Protein AF-A0A8B6XMK7-F1 (afdb_monomer)

Sequence (150 aa):
MTSVEDSKYGKALVATSHIKAGEEILTLNGEIVTEPSVYSVQISENEHVNTDGNLRFANHKCRSANAAFDFTTVPWVLKAVRNIEPNEFISFDYNTTEYKISSTFDCICDSNECRGKALGFHYLSDDEKADMVAKGLCSPALQKLFLNEK

Nearest PDB structures (foldseek):
  4z4p-assembly1_A  TM=8.171E-01  e=5.525E-07  Homo sapiens
  3kmj-assembly1_A  TM=8.451E-01  e=2.089E-05  Paramecium bursaria Chlorella virus 1
  3s8p-assembly1_A  TM=6.339E-01  e=2.952E-05  Homo sapiens
  3s8p-assembly2_B  TM=6.314E-01  e=3.313E-05  Homo sapiens
  5wbv-assembly2_B  TM=6.266E-01  e=3.313E-05  Homo sapiens

Mean predicted aligned error: 2.69 Å

Secondary structure (DSSP, 8-state):
-EEEEEETTEEEEEESS-B-TT-EEEE--EEEESS--TTEEE-SSS-EEEE-GGGGG-EE-SS--SEEEE-SSSSPEEEESS-B-TTPBPEE-GGGT-SS-SS-EE-----TT--SEE--GGGS-HHHHHHHHHTT-S-HHHHHHHHH--

Structure (mmCIF, N/CA/C/O backbone):
data_AF-A0A8B6XMK7-F1
#
_entry.id   AF-A0A8B6XMK7-F1
#
loop_
_atom_site.group_PDB
_atom_site.id
_atom_site.type_symbol
_atom_site.label_atom_id
_atom_site.label_alt_id
_atom_site.label_comp_id
_atom_site.label_asym_id
_atom_site.label_entity_id
_atom_site.label_seq_id
_atom_site.pdbx_PDB_ins_code
_atom_site.Cartn_x
_atom_site.Cartn_y
_atom_site.Cartn_z
_atom_site.occupancy
_atom_site.B_iso_or_equiv
_atom_site.auth_seq_id
_atom_site.auth_comp_id
_atom_site.auth_asym_id
_atom_site.auth_atom_id
_atom_site.pdbx_PDB_model_num
ATOM 1 N N . MET A 1 1 ? -10.243 10.171 10.997 1.00 88.06 1 MET A N 1
ATOM 2 C CA . MET A 1 1 ? -10.694 8.769 10.869 1.00 88.06 1 MET A CA 1
ATOM 3 C C . MET A 1 1 ? -9.625 7.746 11.255 1.00 88.06 1 MET A C 1
ATOM 5 O O . MET A 1 1 ? -9.930 6.561 11.244 1.00 88.06 1 MET A O 1
ATOM 9 N N . THR A 1 2 ? -8.400 8.163 11.609 1.00 96.56 2 THR A N 1
ATOM 10 C CA . THR A 1 2 ? -7.309 7.240 11.953 1.00 96.56 2 THR A CA 1
ATOM 11 C C . THR A 1 2 ? -6.537 7.689 13.194 1.00 96.56 2 THR A C 1
ATOM 13 O O . THR A 1 2 ? -6.352 8.896 13.367 1.00 96.56 2 THR A O 1
ATOM 16 N N . SER A 1 3 ? -6.012 6.745 13.972 1.00 97.31 3 SER A N 1
ATOM 17 C CA . SER A 1 3 ? -5.028 6.951 15.045 1.00 97.31 3 SER A CA 1
ATOM 18 C C . SER A 1 3 ? -3.819 6.027 14.854 1.00 97.31 3 SER A C 1
ATOM 20 O O . SER A 1 3 ? -3.798 5.199 13.939 1.00 97.31 3 SER A O 1
ATOM 22 N N . VAL A 1 4 ? -2.793 6.202 15.689 1.00 97.81 4 VAL A N 1
ATOM 23 C CA . VAL A 1 4 ? -1.607 5.342 15.723 1.00 97.81 4 VAL A CA 1
ATOM 24 C C . VAL A 1 4 ? -1.532 4.696 17.096 1.00 97.81 4 VAL A C 1
ATOM 26 O O . VAL A 1 4 ? -1.399 5.400 18.095 1.00 97.81 4 VAL A O 1
ATOM 29 N N . GLU A 1 5 ? -1.582 3.371 17.134 1.00 97.25 5 GLU A N 1
ATOM 30 C CA . GLU A 1 5 ? -1.630 2.592 18.374 1.00 97.25 5 GLU A CA 1
ATOM 31 C C . GLU A 1 5 ? -0.434 1.637 18.478 1.00 97.25 5 GLU A C 1
ATOM 33 O O . GLU A 1 5 ? 0.221 1.315 17.480 1.00 97.25 5 GLU A O 1
ATOM 38 N N . ASP A 1 6 ? -0.147 1.170 19.693 1.00 96.88 6 ASP A N 1
ATOM 39 C CA . ASP A 1 6 ? 0.790 0.068 19.916 1.00 96.88 6 ASP A CA 1
ATOM 40 C C . ASP A 1 6 ? 0.170 -1.277 19.517 1.00 96.88 6 ASP A C 1
ATOM 42 O O . ASP A 1 6 ? -1.013 -1.545 19.728 1.00 96.88 6 ASP A O 1
ATOM 46 N N . SER A 1 7 ? 0.986 -2.147 18.932 1.00 93.94 7 SER A N 1
ATOM 47 C CA . SER A 1 7 ? 0.569 -3.447 18.418 1.00 93.94 7 SER A CA 1
ATOM 48 C C . SER A 1 7 ? 1.725 -4.450 18.451 1.00 93.94 7 SER A C 1
ATOM 50 O O . SER A 1 7 ? 2.879 -4.102 18.705 1.00 93.94 7 SER A O 1
ATOM 52 N N . LYS A 1 8 ? 1.439 -5.707 18.096 1.00 90.94 8 LYS A N 1
ATOM 53 C CA . LYS A 1 8 ? 2.478 -6.733 17.907 1.00 90.94 8 LYS A CA 1
ATOM 54 C C . LYS A 1 8 ? 3.452 -6.431 16.754 1.00 90.94 8 LYS A C 1
ATOM 56 O O . LYS A 1 8 ? 4.486 -7.081 16.658 1.00 90.94 8 LYS A O 1
ATOM 61 N N . TYR A 1 9 ? 3.121 -5.472 15.886 1.00 87.81 9 TYR A N 1
ATOM 62 C CA . TYR A 1 9 ? 3.952 -5.019 14.765 1.00 87.81 9 TYR A CA 1
ATOM 63 C C . TYR A 1 9 ? 4.830 -3.808 15.130 1.00 87.81 9 TYR A C 1
ATOM 65 O O . TYR A 1 9 ? 5.512 -3.263 14.268 1.00 87.81 9 TYR A O 1
ATOM 73 N N . GLY A 1 10 ? 4.790 -3.346 16.385 1.00 93.50 10 GLY A N 1
ATOM 74 C CA . GLY A 1 10 ? 5.223 -2.000 16.757 1.00 93.50 10 GLY A CA 1
ATOM 75 C C . GLY A 1 10 ? 4.048 -1.029 16.648 1.00 93.50 10 GLY A C 1
ATOM 76 O O . GLY A 1 10 ? 2.950 -1.339 17.109 1.00 93.50 10 GLY A O 1
ATOM 77 N N . LYS A 1 11 ? 4.245 0.135 16.028 1.00 96.75 11 LYS A N 1
ATOM 78 C CA . LYS A 1 11 ? 3.154 1.093 15.795 1.00 96.75 11 LYS A CA 1
ATOM 79 C C . LYS A 1 11 ? 2.283 0.666 14.609 1.00 96.75 11 LYS A C 1
ATOM 81 O O . LYS A 1 11 ? 2.795 0.156 13.615 1.00 96.75 11 LYS A O 1
ATOM 86 N N . ALA A 1 12 ? 0.974 0.881 14.706 1.00 97.50 12 ALA A N 1
ATOM 87 C CA . ALA A 1 12 ? 0.022 0.549 13.650 1.00 97.50 12 ALA A CA 1
ATOM 88 C C . ALA A 1 12 ? -1.004 1.660 13.427 1.00 97.50 12 ALA A C 1
ATOM 90 O O . ALA A 1 12 ? -1.473 2.281 14.378 1.00 97.50 12 ALA A O 1
ATOM 91 N N . LEU A 1 13 ? -1.370 1.868 12.163 1.00 98.19 13 LEU A N 1
ATOM 92 C CA . LEU A 1 13 ? -2.484 2.716 11.762 1.00 98.19 13 LEU A CA 1
ATOM 93 C C . LEU A 1 13 ? -3.810 2.014 12.069 1.00 98.19 13 LEU A C 1
ATOM 95 O O . LEU A 1 13 ? -4.030 0.880 11.638 1.00 98.19 13 LEU A O 1
ATOM 99 N N . VAL A 1 14 ? -4.702 2.689 12.787 1.00 98.31 14 VAL A N 1
ATOM 100 C CA . VAL A 1 14 ? -5.976 2.123 13.253 1.00 98.31 14 VAL A CA 1
ATOM 101 C C . VAL A 1 14 ? -7.130 3.022 12.834 1.00 98.31 14 VAL A C 1
ATOM 103 O O . VAL A 1 14 ? -7.022 4.245 12.919 1.00 98.31 14 VAL A O 1
ATOM 106 N N . ALA A 1 15 ? -8.240 2.439 12.386 1.00 98.44 15 ALA A N 1
ATOM 107 C CA . ALA A 1 15 ? -9.462 3.185 12.102 1.00 98.44 15 ALA A CA 1
ATOM 108 C C . ALA A 1 15 ? -10.136 3.645 13.410 1.00 98.44 15 ALA A C 1
ATOM 110 O O . ALA A 1 15 ? -10.427 2.837 14.286 1.00 98.44 15 ALA A O 1
ATOM 111 N N . THR A 1 16 ? -10.435 4.938 13.549 1.00 98.12 16 THR A N 1
ATOM 112 C CA . THR A 1 16 ? -11.144 5.493 14.728 1.00 98.12 16 THR A CA 1
ATOM 113 C C . THR A 1 16 ? -12.658 5.572 14.527 1.00 98.12 16 THR A C 1
ATOM 115 O O . THR A 1 16 ? -13.399 5.952 15.428 1.00 98.12 16 THR A O 1
ATOM 118 N N . SER A 1 17 ? -13.118 5.297 13.313 1.00 98.00 17 SER A N 1
ATOM 119 C CA . SER A 1 17 ? -14.511 5.335 12.879 1.00 98.00 17 SER A CA 1
ATOM 120 C C . SER A 1 17 ? -14.686 4.348 11.731 1.00 98.00 17 SER A C 1
ATOM 122 O O . SER A 1 17 ? -13.699 3.925 11.136 1.00 98.00 17 SER A O 1
ATOM 124 N N . HIS A 1 18 ? -15.929 4.008 11.399 1.00 98.38 18 HIS A N 1
ATOM 125 C CA . HIS A 1 18 ? -16.219 3.188 10.227 1.00 98.38 18 HIS A CA 1
ATOM 126 C C . HIS A 1 18 ? -15.751 3.904 8.948 1.00 98.38 18 HIS A C 1
ATOM 128 O O . HIS A 1 18 ? -16.022 5.098 8.794 1.00 98.38 18 HIS A O 1
ATOM 134 N N . ILE A 1 19 ? -15.067 3.185 8.057 1.00 98.69 19 ILE A N 1
ATOM 135 C CA . ILE A 1 19 ? -14.579 3.671 6.756 1.00 98.69 19 ILE A CA 1
ATOM 136 C C . ILE A 1 19 ? -15.205 2.797 5.674 1.00 98.69 19 ILE A C 1
ATOM 138 O O . ILE A 1 19 ? -15.091 1.570 5.734 1.00 98.69 19 ILE A O 1
ATOM 142 N N . LYS A 1 20 ? -15.877 3.394 4.690 1.00 98.62 20 LYS A N 1
ATOM 143 C CA . LYS A 1 20 ? -16.565 2.629 3.641 1.00 98.62 20 LYS A CA 1
ATOM 144 C C . LYS A 1 20 ? -15.592 2.148 2.570 1.00 98.62 20 LYS A C 1
ATOM 146 O O . LYS A 1 20 ? -14.583 2.789 2.296 1.00 98.62 20 LYS A O 1
ATOM 151 N N . ALA A 1 21 ? -15.931 1.049 1.901 1.00 98.50 21 ALA A N 1
ATOM 152 C CA . ALA A 1 21 ? -15.217 0.624 0.700 1.00 98.50 21 ALA A CA 1
ATOM 153 C C . ALA A 1 21 ? -15.146 1.767 -0.336 1.00 98.50 21 ALA A C 1
ATOM 155 O O . ALA A 1 21 ? -16.151 2.421 -0.619 1.00 98.50 21 ALA A O 1
ATOM 156 N N . GLY A 1 22 ? -13.959 1.994 -0.895 1.00 98.12 22 GLY A N 1
ATOM 157 C CA . GLY A 1 22 ? -13.657 3.067 -1.845 1.00 98.12 22 GLY A CA 1
ATOM 158 C C . GLY A 1 22 ? -13.362 4.430 -1.211 1.00 98.12 22 GLY A C 1
ATOM 159 O O . GLY A 1 22 ? -12.948 5.339 -1.928 1.00 98.12 22 GLY A O 1
ATOM 160 N N . GLU A 1 23 ? -13.550 4.588 0.101 1.00 98.44 23 GLU A N 1
ATOM 161 C CA . GLU A 1 23 ? -13.281 5.845 0.801 1.00 98.44 23 GLU A CA 1
ATOM 162 C C . GLU A 1 23 ? -11.772 6.101 0.927 1.00 98.44 23 GLU A C 1
ATOM 164 O O . GLU A 1 23 ? -10.976 5.182 1.144 1.00 98.44 23 GLU A O 1
ATOM 169 N N . GLU A 1 24 ? -11.382 7.366 0.777 1.00 98.25 24 GLU A N 1
ATOM 170 C CA . GLU A 1 24 ? -10.004 7.821 0.954 1.00 98.25 24 GLU A CA 1
ATOM 171 C C . GLU A 1 24 ? -9.642 7.850 2.438 1.00 98.25 24 GLU A C 1
ATOM 173 O O . GLU A 1 24 ? -10.356 8.428 3.253 1.00 98.25 24 GLU A O 1
ATOM 178 N N . ILE A 1 25 ? -8.522 7.217 2.786 1.00 98.31 25 ILE A N 1
ATOM 179 C CA . ILE A 1 25 ? -8.043 7.101 4.166 1.00 98.31 25 ILE A CA 1
ATOM 180 C C . ILE A 1 25 ? -6.978 8.164 4.443 1.00 98.31 25 ILE A C 1
ATOM 182 O O . ILE A 1 25 ? -7.084 8.926 5.402 1.00 98.31 25 ILE A O 1
ATOM 186 N N . LEU A 1 26 ? -5.926 8.190 3.620 1.00 97.88 26 LEU A N 1
ATOM 187 C CA . LEU A 1 26 ? -4.782 9.093 3.747 1.00 97.88 26 LEU A CA 1
ATOM 188 C C . LEU A 1 26 ? -4.244 9.451 2.363 1.00 97.88 26 LEU A C 1
ATOM 190 O O . LEU A 1 26 ? -4.210 8.612 1.466 1.00 97.88 26 LEU A O 1
ATOM 194 N N . THR A 1 27 ? -3.759 10.676 2.206 1.00 97.94 27 THR A N 1
ATOM 195 C CA . THR A 1 27 ? -3.051 11.109 0.999 1.00 97.94 27 THR A CA 1
ATOM 196 C C . THR A 1 27 ? -1.579 10.713 1.068 1.00 97.94 27 THR A C 1
ATOM 198 O O . THR A 1 27 ? -0.944 10.854 2.116 1.00 97.94 27 THR A O 1
ATOM 201 N N . LEU A 1 28 ? -1.022 10.246 -0.050 1.00 97.81 28 LEU A N 1
ATOM 202 C CA . LEU A 1 28 ? 0.409 10.018 -0.206 1.00 97.81 28 LEU A CA 1
ATOM 203 C C . LEU A 1 28 ? 1.121 11.366 -0.377 1.00 97.81 28 LEU A C 1
ATOM 205 O O . LEU A 1 28 ? 1.268 11.871 -1.486 1.00 97.81 28 LEU A O 1
ATOM 209 N N . ASN A 1 29 ? 1.543 11.945 0.744 1.00 96.19 29 ASN A N 1
ATOM 210 C CA . ASN A 1 29 ? 2.326 13.177 0.798 1.00 96.19 29 ASN A CA 1
ATOM 211 C C . ASN A 1 29 ? 3.719 12.891 1.356 1.00 96.19 29 ASN A C 1
ATOM 213 O O . ASN A 1 29 ? 3.872 12.003 2.197 1.00 96.19 29 ASN A O 1
ATOM 217 N N . GLY A 1 30 ? 4.707 13.666 0.922 1.00 96.38 30 GLY A N 1
ATOM 218 C CA . GLY A 1 30 ? 6.074 13.564 1.412 1.00 96.38 30 GLY A CA 1
ATOM 219 C C . GLY A 1 30 ? 7.086 14.182 0.459 1.00 96.38 30 GLY A C 1
ATOM 220 O O . GLY A 1 30 ? 6.740 14.643 -0.631 1.00 96.38 30 GLY A O 1
ATOM 221 N N . GLU A 1 31 ? 8.347 14.169 0.873 1.00 97.44 31 GLU A N 1
ATOM 222 C CA . GLU A 1 31 ? 9.472 14.553 0.021 1.00 97.44 31 GLU A CA 1
ATOM 223 C C . GLU A 1 31 ? 9.764 13.458 -1.014 1.00 97.44 31 GLU A C 1
ATOM 225 O O . GLU A 1 31 ? 9.702 12.266 -0.702 1.00 97.44 31 GLU A O 1
ATOM 230 N N . ILE A 1 32 ? 10.112 13.863 -2.238 1.00 98.00 32 ILE A N 1
ATOM 231 C CA . ILE A 1 32 ? 10.645 12.941 -3.243 1.00 98.00 32 ILE A CA 1
ATOM 232 C C . ILE A 1 32 ? 12.118 12.688 -2.927 1.00 98.00 32 ILE A C 1
ATOM 234 O O . ILE A 1 32 ? 12.926 13.614 -2.918 1.00 98.00 32 ILE A O 1
ATOM 238 N N . VAL A 1 33 ? 12.461 11.426 -2.696 1.00 98.06 33 VAL A N 1
ATOM 239 C CA . VAL A 1 33 ? 13.812 10.971 -2.360 1.00 98.06 33 VAL A CA 1
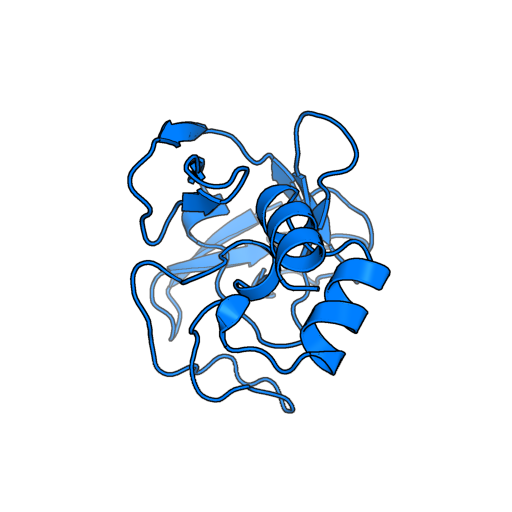ATOM 240 C C . VAL A 1 33 ? 14.255 9.870 -3.317 1.00 98.06 33 VAL A C 1
ATOM 242 O O . VAL A 1 33 ? 13.425 9.160 -3.882 1.00 98.06 33 VAL A O 1
ATOM 245 N N . THR A 1 34 ? 15.566 9.698 -3.478 1.00 97.38 34 THR A N 1
ATOM 246 C CA . THR A 1 34 ? 16.138 8.615 -4.297 1.00 97.38 34 THR A CA 1
ATOM 247 C C . THR A 1 34 ? 16.542 7.389 -3.482 1.00 97.38 34 THR A C 1
ATOM 249 O O . THR A 1 34 ? 16.679 6.303 -4.032 1.00 97.38 34 THR A O 1
ATOM 252 N N . GLU A 1 35 ? 16.723 7.549 -2.169 1.00 96.19 35 GLU A N 1
ATOM 253 C CA . GLU A 1 35 ? 17.083 6.455 -1.266 1.00 96.19 35 GLU A CA 1
ATOM 254 C C . GLU A 1 35 ? 15.821 5.861 -0.619 1.00 96.19 35 GLU A C 1
ATOM 256 O O . GLU A 1 35 ? 15.108 6.575 0.100 1.00 96.19 35 GLU A O 1
ATOM 261 N N . PRO A 1 36 ? 15.519 4.568 -0.838 1.00 96.38 36 PRO A N 1
ATOM 262 C CA . PRO A 1 36 ? 14.343 3.936 -0.263 1.00 96.38 36 PRO A CA 1
ATOM 263 C C . PRO A 1 36 ? 14.504 3.734 1.248 1.00 96.38 36 PRO A C 1
ATOM 265 O O . PRO A 1 36 ? 15.582 3.436 1.761 1.00 96.38 36 PRO A O 1
ATOM 268 N N . SER A 1 37 ? 13.398 3.823 1.981 1.00 96.06 37 SER A N 1
ATOM 269 C CA . SER A 1 37 ? 13.340 3.578 3.424 1.00 96.06 37 SER A CA 1
ATOM 270 C C . SER A 1 37 ? 12.113 2.752 3.800 1.00 96.06 37 SER A C 1
ATOM 272 O O . SER A 1 37 ? 11.255 2.468 2.967 1.00 96.06 37 SER A O 1
ATOM 274 N N . VAL A 1 38 ? 12.006 2.362 5.070 1.00 95.12 38 VAL A N 1
ATOM 275 C CA . VAL A 1 38 ? 10.825 1.648 5.591 1.00 95.12 38 VAL A CA 1
ATOM 276 C C . VAL A 1 38 ? 9.546 2.498 5.583 1.00 95.12 38 VAL A C 1
ATOM 278 O O . VAL A 1 38 ? 8.464 1.972 5.813 1.00 95.12 38 VAL A O 1
ATOM 281 N N . TYR A 1 39 ? 9.665 3.804 5.325 1.00 96.44 39 TYR A N 1
ATOM 282 C CA . TYR A 1 39 ? 8.558 4.760 5.297 1.00 96.44 39 TYR A CA 1
ATOM 283 C C . TYR A 1 39 ? 8.325 5.365 3.914 1.00 96.44 39 TYR A C 1
ATOM 285 O O . TYR A 1 39 ? 7.594 6.347 3.796 1.00 96.44 39 TYR A O 1
ATOM 293 N N . SER A 1 40 ? 8.982 4.849 2.879 1.00 97.31 40 SER A N 1
ATOM 294 C CA . SER A 1 40 ? 8.888 5.403 1.534 1.00 97.31 40 SER A CA 1
ATOM 295 C C . SER A 1 40 ? 8.033 4.530 0.623 1.00 97.31 40 SER A C 1
ATOM 297 O O . SER A 1 40 ? 8.068 3.313 0.762 1.00 97.31 40 SER A O 1
ATOM 299 N N . VAL A 1 41 ? 7.331 5.144 -0.328 1.00 98.06 41 VAL A N 1
ATOM 300 C CA . VAL A 1 41 ? 6.547 4.462 -1.371 1.00 98.06 41 VAL A CA 1
ATOM 301 C C . VAL A 1 41 ? 7.219 4.688 -2.720 1.00 98.06 41 VAL A C 1
ATOM 303 O O . VAL A 1 41 ? 7.400 5.845 -3.105 1.00 98.06 41 VAL A O 1
ATOM 306 N N . GLN A 1 42 ? 7.588 3.626 -3.437 1.00 98.44 42 GLN A N 1
ATOM 307 C CA . GLN A 1 42 ? 8.216 3.751 -4.760 1.00 98.44 42 GLN A CA 1
ATOM 308 C C . GLN A 1 42 ? 7.218 4.246 -5.813 1.00 98.44 42 GLN A C 1
ATOM 310 O O . GLN A 1 42 ? 6.159 3.646 -6.019 1.00 98.44 42 GLN A O 1
ATOM 315 N N . ILE A 1 43 ? 7.570 5.325 -6.515 1.00 97.06 43 ILE A N 1
ATOM 316 C CA . ILE A 1 43 ? 6.690 5.980 -7.498 1.00 97.06 43 ILE A CA 1
ATOM 317 C C . ILE A 1 43 ? 7.280 6.011 -8.909 1.00 97.06 43 ILE A C 1
ATOM 319 O O . ILE A 1 43 ? 6.529 6.019 -9.885 1.00 97.06 43 ILE A O 1
ATOM 323 N N . SER A 1 44 ? 8.607 5.944 -9.027 1.00 96.56 44 SER A N 1
ATOM 324 C CA . SER A 1 44 ? 9.322 5.714 -10.282 1.00 96.56 44 SER A CA 1
ATOM 325 C C . SER A 1 44 ? 10.482 4.733 -10.058 1.00 96.56 44 SER A C 1
ATOM 327 O O . SER A 1 44 ? 10.649 4.187 -8.971 1.00 96.56 44 SER A O 1
ATOM 329 N N . GLU A 1 45 ? 11.275 4.457 -11.093 1.00 93.75 45 GLU A N 1
ATOM 330 C CA . GLU A 1 45 ? 12.389 3.503 -11.007 1.00 93.75 45 GLU A CA 1
ATOM 331 C C . GLU A 1 45 ? 13.417 3.879 -9.927 1.00 93.75 45 GLU A C 1
ATOM 333 O O . GLU A 1 45 ? 13.897 2.994 -9.226 1.00 93.75 45 GLU A O 1
ATOM 338 N N . ASN A 1 46 ? 13.686 5.179 -9.749 1.00 94.94 46 ASN A N 1
ATOM 339 C CA . ASN A 1 46 ? 14.709 5.696 -8.831 1.00 94.94 46 ASN A CA 1
ATOM 340 C C . ASN A 1 46 ? 14.163 6.721 -7.826 1.00 94.94 46 ASN A C 1
ATOM 342 O O . ASN A 1 46 ? 14.945 7.410 -7.179 1.00 94.94 46 ASN A O 1
ATOM 346 N N . GLU A 1 47 ? 12.841 6.876 -7.725 1.00 97.88 47 GLU A N 1
ATOM 347 C CA . GLU A 1 47 ? 12.222 7.865 -6.841 1.00 97.88 47 GLU A CA 1
ATOM 348 C C . GLU A 1 47 ? 11.157 7.224 -5.962 1.00 97.88 47 GLU A C 1
ATOM 350 O O . GLU A 1 47 ? 10.316 6.433 -6.410 1.00 97.88 47 GLU A O 1
ATOM 355 N N . HIS A 1 48 ? 11.166 7.643 -4.705 1.00 98.44 48 HIS A N 1
ATOM 356 C CA . HIS A 1 48 ? 10.165 7.308 -3.717 1.00 98.44 48 HIS A CA 1
ATOM 357 C C . HIS A 1 48 ? 9.592 8.582 -3.101 1.00 98.44 48 HIS A C 1
ATOM 359 O O . HIS A 1 48 ? 10.272 9.599 -2.991 1.00 98.44 48 HIS A O 1
ATOM 365 N N . VAL A 1 49 ? 8.356 8.503 -2.620 1.00 98.25 49 VAL A N 1
ATOM 366 C CA . VAL A 1 49 ? 7.805 9.495 -1.693 1.00 98.25 49 VAL A CA 1
ATOM 367 C C . VAL A 1 49 ? 8.130 9.036 -0.276 1.00 98.25 49 VAL A C 1
ATOM 369 O O . VAL A 1 49 ? 7.624 8.000 0.157 1.00 98.25 49 VAL A O 1
ATOM 372 N N . ASN A 1 50 ? 8.960 9.778 0.458 1.00 97.62 50 ASN A N 1
ATOM 373 C CA . ASN A 1 50 ? 9.181 9.567 1.891 1.00 97.62 50 ASN A CA 1
ATOM 374 C C . ASN A 1 50 ? 7.951 10.063 2.661 1.00 97.62 50 ASN A C 1
ATOM 376 O O . ASN A 1 50 ? 7.808 11.260 2.895 1.00 97.62 50 ASN A O 1
ATOM 380 N N . THR A 1 51 ? 7.051 9.141 2.999 1.00 96.62 51 THR A N 1
ATOM 381 C CA . THR A 1 51 ? 5.678 9.462 3.413 1.00 96.62 51 THR A CA 1
ATOM 382 C C . THR A 1 51 ? 5.610 10.241 4.714 1.00 96.62 51 THR A C 1
ATOM 384 O O . THR A 1 51 ? 6.299 9.894 5.659 1.00 96.62 51 THR A O 1
ATOM 387 N N . ASP A 1 52 ? 4.731 11.232 4.823 1.00 91.88 52 ASP A N 1
ATOM 388 C CA . ASP A 1 52 ? 4.531 11.996 6.056 1.00 91.88 52 ASP A CA 1
ATOM 389 C C . ASP A 1 52 ? 3.344 11.519 6.902 1.00 91.88 52 ASP A C 1
ATOM 391 O O . ASP A 1 52 ? 2.457 10.782 6.465 1.00 91.88 52 ASP A O 1
ATOM 395 N N . GLY A 1 53 ? 3.327 11.968 8.160 1.00 94.38 53 GLY A N 1
ATOM 396 C CA . GLY A 1 53 ? 2.222 11.741 9.086 1.00 94.38 53 GLY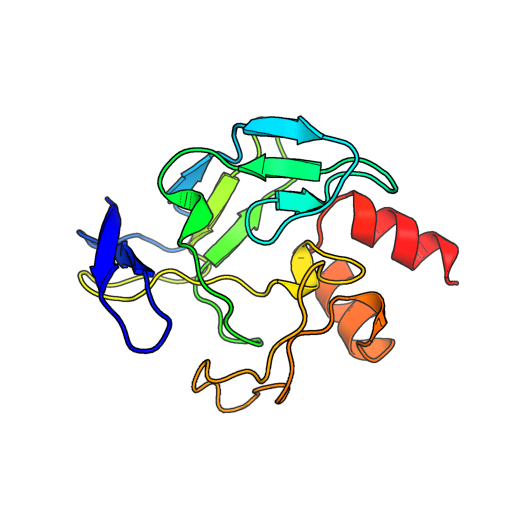 A CA 1
ATOM 397 C C . GLY A 1 53 ? 1.951 10.263 9.363 1.00 94.38 53 GLY A C 1
ATOM 398 O O . GLY A 1 53 ? 2.862 9.457 9.549 1.00 94.38 53 GLY A O 1
ATOM 399 N N . ASN A 1 54 ? 0.666 9.916 9.422 1.00 96.31 54 ASN A N 1
ATOM 400 C CA . ASN A 1 54 ? 0.223 8.603 9.879 1.00 96.31 54 ASN A CA 1
ATOM 401 C C . ASN A 1 54 ? 0.442 7.474 8.857 1.00 96.31 54 ASN A C 1
ATOM 403 O O . ASN A 1 54 ? 0.378 6.303 9.232 1.00 96.31 54 ASN A O 1
ATOM 407 N N . LEU A 1 55 ? 0.720 7.798 7.588 1.00 96.62 55 LEU A N 1
ATOM 408 C CA . LEU A 1 55 ? 0.908 6.795 6.535 1.00 96.62 55 LEU A CA 1
ATOM 409 C C . LEU A 1 55 ? 2.129 5.902 6.807 1.00 96.62 55 LEU A C 1
ATOM 411 O O . LEU A 1 55 ? 2.099 4.718 6.481 1.00 96.62 55 LEU A O 1
ATOM 415 N N . ARG A 1 56 ? 3.129 6.433 7.530 1.00 95.88 56 ARG A N 1
ATOM 416 C CA . ARG A 1 56 ? 4.313 5.708 8.029 1.00 95.88 56 ARG A CA 1
ATOM 417 C C . ARG A 1 56 ? 3.974 4.470 8.875 1.00 95.88 56 ARG A C 1
ATOM 419 O O . ARG A 1 56 ? 4.838 3.622 9.073 1.00 95.88 56 ARG A O 1
ATOM 426 N N . PHE A 1 57 ? 2.747 4.373 9.392 1.00 97.31 57 PHE A N 1
ATOM 427 C CA . PHE A 1 57 ? 2.300 3.297 10.284 1.00 97.31 57 PHE A CA 1
ATOM 428 C C . PHE A 1 57 ? 1.286 2.341 9.637 1.00 97.31 57 PHE A C 1
ATOM 430 O O . PHE A 1 57 ? 0.761 1.453 10.316 1.00 97.31 57 PHE A O 1
ATOM 437 N N . ALA A 1 58 ? 0.975 2.507 8.347 1.00 97.31 58 ALA A N 1
ATOM 438 C CA . ALA A 1 58 ? 0.142 1.560 7.611 1.00 97.31 58 ALA A CA 1
ATOM 439 C C . ALA A 1 58 ? 0.946 0.279 7.350 1.00 97.31 58 ALA A C 1
ATOM 441 O O . ALA A 1 58 ? 1.808 0.241 6.480 1.00 97.31 58 ALA A O 1
ATOM 442 N N . ASN A 1 59 ? 0.678 -0.764 8.134 1.00 97.44 59 ASN A N 1
ATOM 443 C CA . ASN A 1 59 ? 1.485 -1.981 8.125 1.00 97.44 59 ASN A CA 1
ATOM 444 C C . ASN A 1 59 ? 1.189 -2.892 6.927 1.00 97.44 59 ASN A C 1
ATOM 446 O O . ASN A 1 59 ? 0.137 -2.823 6.290 1.00 97.44 59 ASN A O 1
ATOM 450 N N . HIS A 1 60 ? 2.108 -3.821 6.670 1.00 97.69 60 HIS A N 1
ATOM 451 C CA . HIS A 1 60 ? 1.947 -4.812 5.618 1.00 97.69 60 HIS A CA 1
ATOM 452 C C . HIS A 1 60 ? 0.901 -5.887 5.961 1.00 97.69 60 HIS A C 1
ATOM 454 O O . HIS A 1 60 ? 0.965 -6.513 7.023 1.00 97.69 60 HIS A O 1
ATOM 460 N N . LYS A 1 61 ? 0.016 -6.206 5.009 1.00 97.75 61 LYS A N 1
ATOM 461 C CA . LYS A 1 61 ? -0.754 -7.460 5.001 1.00 97.75 61 LYS A CA 1
ATOM 462 C C . LYS A 1 61 ? -0.746 -8.107 3.615 1.00 97.75 61 LYS A C 1
ATOM 464 O O . LYS A 1 61 ? -1.027 -7.458 2.615 1.00 97.75 61 LYS A O 1
ATOM 469 N N . CYS A 1 62 ? -0.411 -9.396 3.548 1.00 97.44 62 CYS A N 1
ATOM 470 C CA . CYS A 1 62 ? -0.374 -10.158 2.295 1.00 97.44 62 CYS A CA 1
ATOM 471 C C . CYS A 1 62 ? -1.787 -10.455 1.781 1.00 97.44 62 CYS A C 1
ATOM 473 O O . CYS A 1 62 ? -2.544 -11.097 2.517 1.00 97.44 62 CYS A O 1
ATOM 475 N N . ARG A 1 63 ?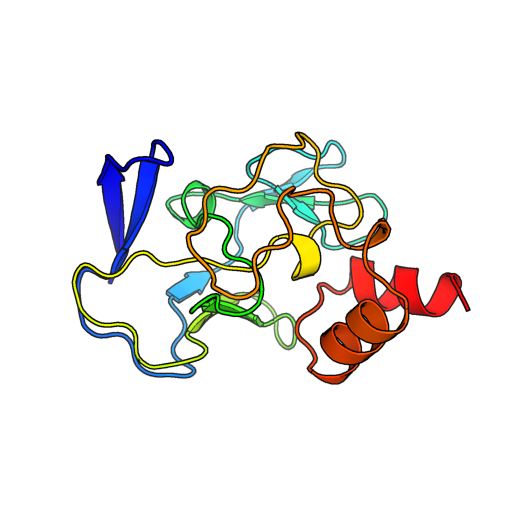 -2.081 -10.113 0.515 1.00 93.75 63 ARG A N 1
ATOM 476 C CA . ARG A 1 63 ? -3.273 -10.505 -0.287 1.00 93.75 63 ARG A CA 1
ATOM 477 C C . ARG A 1 63 ? -4.651 -10.070 0.243 1.00 93.75 63 ARG A C 1
ATOM 479 O O . ARG A 1 63 ? -5.501 -9.673 -0.540 1.00 93.75 63 ARG A O 1
ATOM 486 N N . SER A 1 64 ? -4.857 -10.090 1.556 1.00 95.50 64 SE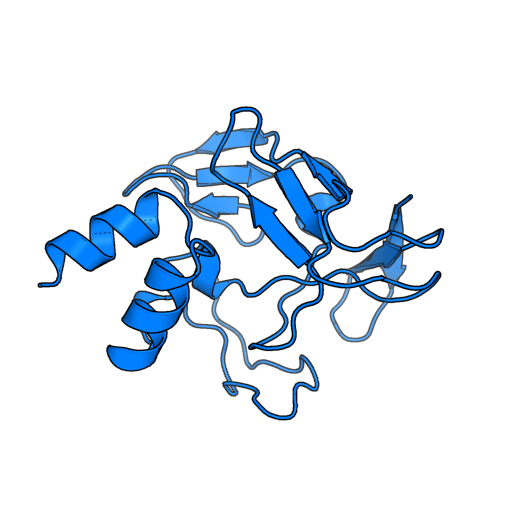R A N 1
ATOM 487 C CA . SER A 1 64 ? -6.085 -9.737 2.276 1.00 95.50 64 SER A CA 1
ATOM 488 C C . SER A 1 64 ? -5.977 -8.394 3.010 1.00 95.50 64 SER A C 1
ATOM 490 O O . SER A 1 64 ? -6.627 -8.175 4.036 1.00 95.50 64 SER A O 1
ATOM 492 N N . ALA A 1 65 ? -5.120 -7.497 2.515 1.00 97.81 65 ALA A N 1
ATOM 493 C CA . ALA A 1 65 ? -5.047 -6.128 3.005 1.00 97.81 65 ALA A CA 1
ATOM 494 C C . ALA A 1 65 ? -6.388 -5.401 2.821 1.00 97.81 65 ALA A C 1
ATOM 496 O O . ALA A 1 65 ? -7.128 -5.673 1.878 1.00 97.81 65 ALA A O 1
ATOM 497 N N . ASN A 1 66 ? -6.710 -4.488 3.736 1.00 98.38 66 ASN A N 1
ATOM 498 C CA . ASN A 1 66 ? -7.972 -3.742 3.715 1.00 98.38 66 ASN A CA 1
ATOM 499 C C . ASN A 1 66 ? -7.851 -2.341 3.104 1.00 98.38 66 ASN A C 1
ATOM 501 O O . ASN A 1 66 ? -8.873 -1.675 2.927 1.00 98.38 66 ASN A O 1
ATOM 505 N N . ALA A 1 67 ? -6.648 -1.932 2.710 1.00 98.56 67 ALA A N 1
ATOM 506 C CA . ALA A 1 67 ? -6.403 -0.724 1.948 1.00 98.56 67 ALA A CA 1
ATOM 507 C C . ALA A 1 67 ? -5.421 -0.964 0.790 1.00 98.56 67 ALA A C 1
ATOM 509 O O . ALA A 1 67 ? -4.593 -1.876 0.830 1.00 98.56 67 ALA A O 1
ATOM 510 N N . ALA A 1 68 ? -5.522 -0.131 -0.241 1.00 98.56 68 ALA A N 1
ATOM 511 C CA . ALA A 1 68 ? -4.634 -0.117 -1.398 1.00 98.56 68 ALA A CA 1
ATOM 512 C C . ALA A 1 68 ? -4.430 1.322 -1.877 1.00 98.56 68 ALA A C 1
ATOM 514 O O . ALA A 1 68 ? -5.306 2.170 -1.694 1.00 98.56 68 ALA A O 1
ATOM 515 N N . PHE A 1 69 ? -3.274 1.610 -2.469 1.00 98.44 69 PHE A N 1
ATOM 516 C CA . PHE A 1 69 ? -3.049 2.914 -3.082 1.00 98.44 69 PHE A CA 1
ATOM 517 C C . PHE A 1 69 ? -3.793 3.016 -4.414 1.00 98.44 69 PHE A C 1
ATOM 519 O O . PHE A 1 69 ? -3.754 2.105 -5.236 1.00 98.44 69 PHE A O 1
ATOM 526 N N . ASP A 1 70 ? -4.447 4.151 -4.623 1.00 98.00 70 ASP A N 1
ATOM 527 C CA . ASP A 1 70 ? -5.011 4.573 -5.893 1.00 98.00 70 ASP A CA 1
ATOM 528 C C . ASP A 1 70 ? -4.074 5.609 -6.524 1.00 98.00 70 ASP A C 1
ATOM 530 O O . ASP A 1 70 ? -3.929 6.737 -6.039 1.00 98.00 70 ASP A O 1
ATOM 534 N N . PHE A 1 71 ? -3.428 5.188 -7.611 1.00 97.31 71 PHE A N 1
ATOM 535 C CA . PHE A 1 71 ? -2.480 5.991 -8.378 1.00 97.31 71 PHE A CA 1
ATOM 536 C C . PHE A 1 71 ? -3.105 6.643 -9.627 1.00 97.31 71 PHE A C 1
ATOM 538 O O . PHE A 1 71 ? -2.384 7.189 -10.464 1.00 97.31 71 PHE A O 1
ATOM 545 N N . THR A 1 72 ? -4.433 6.590 -9.787 1.00 94.94 72 THR A N 1
ATOM 546 C CA . THR A 1 72 ? -5.115 7.045 -11.015 1.00 94.94 72 THR A CA 1
ATOM 547 C C . THR A 1 72 ? -5.145 8.564 -11.173 1.00 94.94 72 THR A C 1
ATOM 549 O O . THR A 1 72 ? -5.065 9.061 -12.294 1.00 94.94 72 THR A O 1
ATOM 552 N N . THR A 1 73 ? -5.258 9.308 -10.068 1.00 94.12 73 THR A N 1
ATOM 553 C CA . THR A 1 73 ? -5.375 10.775 -10.062 1.00 94.12 73 THR A CA 1
ATOM 554 C C . THR A 1 73 ? -4.481 11.368 -8.980 1.00 94.12 73 THR A C 1
ATOM 556 O O . THR A 1 73 ? -4.394 10.819 -7.888 1.00 94.12 73 THR A O 1
ATOM 559 N N . VAL A 1 74 ? -3.812 12.486 -9.277 1.00 93.88 74 VAL A N 1
ATOM 560 C CA . VAL A 1 74 ? -2.990 13.222 -8.303 1.00 93.88 74 VAL A CA 1
ATOM 561 C C . VAL A 1 74 ? -3.883 14.207 -7.521 1.00 93.88 74 VAL A C 1
ATOM 563 O O . VAL A 1 74 ? -4.649 14.935 -8.156 1.00 93.88 74 VAL A O 1
ATOM 566 N N . PRO A 1 75 ? -3.781 14.283 -6.179 1.00 95.50 75 PRO A N 1
ATOM 567 C CA . PRO A 1 75 ? -2.827 13.559 -5.341 1.00 95.50 75 PRO A CA 1
ATOM 568 C C . PRO A 1 75 ? -3.199 12.081 -5.165 1.00 95.50 75 PRO A C 1
ATOM 570 O O . PRO A 1 75 ? -4.369 11.743 -5.024 1.00 95.50 75 PRO A O 1
ATOM 573 N N . TRP A 1 76 ? -2.188 11.208 -5.153 1.00 97.88 76 TRP A N 1
ATOM 574 C CA . TRP A 1 76 ? -2.378 9.778 -4.912 1.00 97.88 76 TRP A CA 1
ATOM 575 C C . TRP A 1 76 ? -2.793 9.514 -3.467 1.00 97.88 76 TRP A C 1
ATOM 577 O O . TRP A 1 76 ? -2.375 10.217 -2.543 1.00 97.88 76 TRP A O 1
ATOM 587 N N . VAL A 1 77 ? -3.616 8.492 -3.257 1.00 98.31 77 VAL A N 1
ATOM 588 C CA . VAL A 1 77 ? -4.292 8.262 -1.972 1.00 98.31 77 VAL A CA 1
ATOM 589 C C . VAL A 1 77 ? -4.328 6.783 -1.622 1.00 98.31 77 VAL A C 1
ATOM 591 O O . VAL A 1 77 ? -4.438 5.928 -2.491 1.00 98.31 77 VAL A O 1
ATOM 594 N N . LEU A 1 78 ? -4.271 6.472 -0.332 1.00 98.50 78 LEU A N 1
ATOM 595 C CA . LEU A 1 78 ? -4.596 5.156 0.199 1.00 98.50 78 LEU A CA 1
ATOM 596 C C . LEU A 1 78 ? -6.119 5.071 0.382 1.00 98.50 78 LEU A C 1
ATOM 598 O O . LEU A 1 78 ? -6.688 5.864 1.134 1.00 98.50 78 LEU A O 1
ATOM 602 N N . LYS A 1 79 ? -6.777 4.117 -0.282 1.00 98.44 79 LYS A N 1
ATOM 603 C CA . LYS A 1 79 ? -8.230 3.889 -0.221 1.00 98.44 79 LYS A CA 1
ATOM 604 C C . LYS A 1 79 ? -8.568 2.563 0.441 1.00 98.44 79 LYS A C 1
ATOM 606 O O . LYS A 1 79 ? -7.823 1.590 0.327 1.00 98.44 79 LYS A O 1
ATOM 611 N N . ALA A 1 80 ? -9.721 2.509 1.094 1.00 98.62 80 ALA A N 1
ATOM 612 C CA . ALA A 1 80 ? -10.258 1.270 1.639 1.00 98.62 80 ALA A CA 1
ATOM 613 C C . ALA A 1 80 ? -10.750 0.347 0.507 1.00 98.62 80 ALA A C 1
ATOM 615 O O . ALA A 1 80 ? -11.517 0.776 -0.352 1.00 98.62 80 ALA A O 1
ATOM 616 N N . VAL A 1 81 ? -10.360 -0.933 0.504 1.00 98.00 81 VAL A N 1
ATOM 617 C CA . VAL A 1 81 ? -10.827 -1.913 -0.512 1.00 98.00 81 VAL A CA 1
ATOM 618 C C . VAL A 1 81 ? -12.102 -2.649 -0.088 1.00 98.00 81 VAL A C 1
ATOM 620 O O . VAL A 1 81 ? -12.776 -3.280 -0.897 1.00 98.00 81 VAL A O 1
ATOM 623 N N . ARG A 1 82 ? -12.442 -2.556 1.197 1.00 98.19 82 ARG A N 1
ATOM 624 C CA . ARG A 1 82 ? -13.683 -3.029 1.817 1.00 98.19 82 ARG A CA 1
ATOM 625 C C . ARG A 1 82 ? -14.072 -2.063 2.932 1.00 98.19 82 ARG A C 1
ATOM 627 O O . ARG A 1 82 ? -13.282 -1.193 3.281 1.00 98.19 82 ARG A O 1
ATOM 634 N N . ASN A 1 83 ? -15.242 -2.248 3.532 1.00 98.50 83 ASN A N 1
ATOM 635 C CA . ASN A 1 83 ? -15.561 -1.544 4.772 1.00 98.50 83 ASN A CA 1
ATOM 636 C C . ASN A 1 83 ? -14.545 -1.916 5.865 1.00 98.50 83 ASN A C 1
ATOM 638 O O . ASN A 1 83 ? -14.176 -3.089 5.972 1.00 98.50 83 ASN A O 1
ATOM 642 N N . ILE A 1 84 ? -14.105 -0.934 6.648 1.00 98.75 84 ILE A N 1
ATOM 643 C CA . ILE A 1 84 ? -13.169 -1.081 7.769 1.00 98.75 84 ILE A CA 1
ATOM 644 C C . ILE A 1 84 ? -13.888 -0.603 9.027 1.00 98.75 84 ILE A C 1
ATOM 646 O O . ILE A 1 84 ? -14.319 0.552 9.095 1.00 98.75 84 ILE A O 1
ATOM 650 N N . GLU A 1 85 ? -14.039 -1.486 10.011 1.00 98.50 85 GLU A N 1
ATOM 651 C CA . GLU A 1 85 ? -14.705 -1.149 11.264 1.00 98.50 85 GLU A CA 1
ATOM 652 C C . GLU A 1 85 ? -13.801 -0.334 12.204 1.00 98.50 85 GLU A C 1
ATOM 654 O O . GLU A 1 85 ? -12.570 -0.417 12.126 1.00 98.50 85 GLU A O 1
ATOM 659 N N . PRO A 1 86 ? -14.383 0.448 13.134 1.00 98.31 86 PRO A N 1
ATOM 660 C CA . PRO A 1 86 ? -13.612 1.081 14.195 1.00 98.31 86 PRO A CA 1
ATOM 661 C C . PRO A 1 86 ? -12.738 0.063 14.941 1.00 98.31 86 PRO A C 1
ATOM 663 O O . PRO A 1 86 ? -13.188 -1.034 15.276 1.00 98.31 86 PRO A O 1
ATOM 666 N N . ASN A 1 87 ? -11.515 0.470 15.270 1.00 97.50 87 ASN A N 1
ATOM 667 C CA . ASN A 1 87 ? -10.459 -0.324 15.905 1.00 97.50 87 ASN A CA 1
A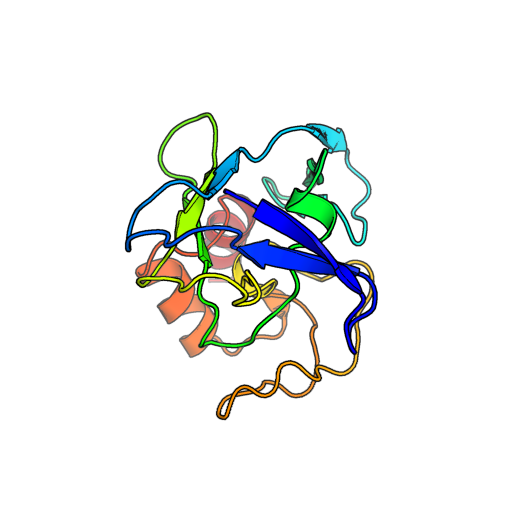TOM 668 C C . ASN A 1 87 ? -9.813 -1.401 15.016 1.00 97.50 87 ASN A C 1
ATOM 670 O O . ASN A 1 87 ? -8.914 -2.103 15.481 1.00 97.50 87 ASN A O 1
ATOM 674 N N . GLU A 1 88 ? -10.202 -1.534 13.745 1.00 97.75 88 GLU A N 1
ATOM 675 C CA . GLU A 1 88 ? -9.441 -2.362 12.811 1.00 97.75 88 GLU A CA 1
ATOM 676 C C . GLU A 1 88 ? -8.122 -1.691 12.408 1.00 97.75 88 GLU A C 1
ATOM 678 O O . GLU A 1 88 ? -8.049 -0.483 12.167 1.00 97.75 88 GLU A O 1
ATOM 683 N N . PHE A 1 89 ? -7.073 -2.505 12.266 1.00 97.62 89 PHE A N 1
ATOM 684 C CA . PHE A 1 89 ? -5.807 -2.061 11.692 1.00 97.62 89 PHE A CA 1
ATOM 685 C C . PHE A 1 89 ? -5.943 -1.826 10.193 1.00 97.62 89 PHE A C 1
ATOM 687 O O . PHE A 1 89 ? -6.458 -2.675 9.464 1.00 97.62 89 PHE A O 1
ATOM 694 N N . ILE A 1 90 ? -5.427 -0.694 9.729 1.00 98.50 90 ILE A N 1
ATOM 695 C CA . ILE A 1 90 ? -5.342 -0.352 8.313 1.00 98.50 90 ILE A CA 1
ATOM 696 C C . ILE A 1 90 ? -4.000 -0.857 7.786 1.00 98.50 90 ILE A C 1
ATOM 698 O O . ILE A 1 90 ? -2.939 -0.571 8.345 1.00 98.50 90 ILE A O 1
ATOM 702 N N . SER A 1 91 ? -4.059 -1.633 6.711 1.00 98.25 91 SER A N 1
ATOM 703 C CA . SER A 1 91 ? -2.905 -2.314 6.127 1.00 98.25 91 SER A CA 1
ATOM 704 C C . SER A 1 91 ? -2.980 -2.329 4.608 1.00 98.25 91 SER A C 1
ATOM 706 O O . SER A 1 91 ? -4.077 -2.334 4.048 1.00 98.25 91 SER A O 1
ATOM 708 N N . PHE A 1 92 ? -1.822 -2.387 3.952 1.00 98.38 92 PHE A N 1
ATOM 709 C CA . PHE A 1 92 ? -1.706 -2.556 2.501 1.00 98.38 92 PHE A CA 1
ATOM 710 C C . PHE A 1 92 ? -0.651 -3.616 2.146 1.00 98.38 92 PHE A C 1
ATOM 712 O O . PHE A 1 92 ? 0.150 -4.041 2.984 1.00 98.38 92 PHE A O 1
ATOM 719 N N . ASP A 1 93 ? -0.658 -4.109 0.911 1.00 98.19 93 ASP A N 1
ATOM 720 C CA . ASP A 1 93 ? 0.345 -5.074 0.454 1.00 98.19 93 ASP A CA 1
ATOM 721 C C . ASP A 1 93 ? 1.576 -4.313 -0.068 1.00 98.19 93 ASP A C 1
ATOM 723 O O . ASP A 1 93 ? 1.499 -3.673 -1.108 1.00 98.19 93 ASP A O 1
ATOM 727 N N . TYR A 1 94 ? 2.722 -4.371 0.620 1.00 98.25 94 TYR A N 1
ATOM 728 C CA . TYR A 1 94 ? 3.928 -3.621 0.234 1.00 98.25 94 TYR A CA 1
ATOM 729 C C . TYR A 1 94 ? 4.467 -4.051 -1.134 1.00 98.25 94 TYR A C 1
ATOM 731 O O . TYR A 1 94 ? 5.141 -3.275 -1.803 1.00 98.25 94 TYR A O 1
ATOM 739 N N . ASN A 1 95 ? 4.122 -5.256 -1.601 1.00 97.62 95 ASN A N 1
ATOM 740 C CA . ASN A 1 95 ? 4.483 -5.699 -2.945 1.00 97.62 95 ASN A CA 1
ATOM 741 C C . ASN A 1 95 ? 3.683 -4.959 -4.037 1.00 97.62 95 ASN A C 1
ATOM 743 O O . ASN A 1 95 ? 3.953 -5.149 -5.214 1.00 97.62 95 ASN A O 1
ATOM 747 N N . THR A 1 96 ? 2.694 -4.131 -3.678 1.00 97.94 96 THR A N 1
ATOM 748 C CA . THR A 1 96 ? 1.997 -3.232 -4.616 1.00 97.94 96 THR A CA 1
ATOM 749 C C . THR A 1 96 ? 2.719 -1.905 -4.821 1.00 97.94 96 THR A C 1
ATOM 751 O O . THR A 1 96 ? 2.390 -1.187 -5.762 1.00 97.94 96 THR A O 1
ATOM 754 N N . THR A 1 97 ? 3.704 -1.570 -3.986 1.00 97.94 97 THR A N 1
ATOM 755 C CA . THR A 1 97 ? 4.445 -0.311 -4.111 1.00 97.94 97 THR A CA 1
ATOM 756 C C . THR A 1 97 ? 5.930 -0.529 -4.316 1.00 97.94 97 THR A C 1
ATOM 758 O O . THR A 1 97 ? 6.490 0.110 -5.191 1.00 97.94 97 THR A O 1
ATOM 761 N N . GLU A 1 98 ? 6.554 -1.461 -3.595 1.00 97.94 98 GLU A N 1
ATOM 762 C CA . GLU A 1 98 ? 8.008 -1.628 -3.596 1.00 97.94 98 GLU A CA 1
ATOM 763 C C . GLU A 1 98 ? 8.459 -2.740 -4.544 1.00 97.94 98 GLU A C 1
ATOM 765 O O . GLU A 1 98 ? 8.052 -3.900 -4.398 1.00 97.9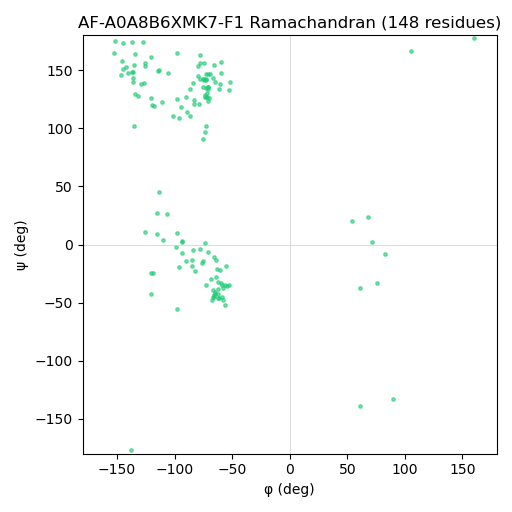4 98 GLU A O 1
ATOM 770 N N . TYR A 1 99 ? 9.371 -2.430 -5.470 1.00 97.50 99 TYR A N 1
ATOM 771 C CA . TYR A 1 99 ? 9.966 -3.452 -6.334 1.00 97.50 99 TYR A CA 1
ATOM 772 C C . TYR A 1 99 ? 10.842 -4.403 -5.522 1.00 97.50 99 TYR A C 1
ATOM 774 O O . TYR A 1 99 ? 10.701 -5.625 -5.593 1.00 97.50 99 TYR A O 1
ATOM 782 N N . LYS A 1 100 ? 11.699 -3.825 -4.681 1.00 97.12 100 LYS A N 1
ATOM 783 C CA . LYS A 1 100 ? 12.432 -4.502 -3.613 1.00 97.12 100 LYS A CA 1
ATOM 784 C C . LYS A 1 100 ? 12.259 -3.668 -2.354 1.00 97.12 100 LYS A C 1
ATOM 786 O O . LYS A 1 100 ? 12.515 -2.469 -2.380 1.00 97.12 100 LYS A O 1
ATOM 791 N N . ILE A 1 101 ? 11.828 -4.292 -1.264 1.00 95.44 101 ILE A N 1
ATOM 792 C CA . ILE A 1 101 ? 11.673 -3.581 0.009 1.00 95.44 101 ILE A CA 1
ATOM 793 C C . ILE A 1 101 ? 13.065 -3.247 0.564 1.00 95.44 101 ILE A C 1
ATOM 795 O O . ILE A 1 101 ? 13.948 -4.104 0.587 1.00 95.44 101 ILE A O 1
ATOM 799 N N . SER A 1 102 ? 13.246 -2.014 1.045 1.00 95.12 102 SER A N 1
ATOM 800 C CA . SER A 1 102 ? 14.509 -1.511 1.620 1.00 95.12 102 SER A CA 1
ATOM 801 C C . SER A 1 102 ? 14.993 -2.303 2.842 1.00 95.12 102 SER A C 1
ATOM 803 O O . SER A 1 102 ? 16.194 -2.469 3.045 1.00 95.12 102 SER A O 1
ATOM 805 N N . SER A 1 103 ? 14.064 -2.819 3.650 1.00 94.94 103 SER A N 1
ATOM 806 C CA . SER A 1 103 ? 14.340 -3.673 4.806 1.00 94.94 103 SER A CA 1
ATOM 807 C C . SER A 1 103 ? 13.389 -4.871 4.823 1.00 94.94 103 SER A C 1
ATOM 809 O O . SER A 1 103 ? 12.215 -4.747 5.165 1.00 94.94 103 SER A O 1
ATOM 811 N N . THR A 1 104 ? 13.881 -6.037 4.405 1.00 95.88 104 THR A N 1
ATOM 812 C CA . THR A 1 104 ? 13.089 -7.276 4.366 1.00 95.88 104 THR A CA 1
ATOM 813 C C . THR A 1 104 ? 12.845 -7.833 5.768 1.00 95.88 104 THR A C 1
ATOM 815 O O . THR A 1 104 ? 13.739 -7.779 6.612 1.00 95.88 104 THR A O 1
ATOM 818 N N . PHE A 1 105 ? 11.691 -8.459 5.995 1.00 96.06 105 PHE A N 1
ATOM 819 C CA . PHE A 1 105 ? 11.327 -9.047 7.289 1.00 96.06 105 PHE A CA 1
ATOM 820 C C . PHE A 1 105 ? 10.488 -10.324 7.138 1.00 96.06 105 PHE A C 1
ATOM 822 O O . PHE A 1 105 ? 9.836 -10.544 6.111 1.00 96.06 105 PHE A O 1
ATOM 829 N N . ASP A 1 106 ? 10.485 -11.161 8.180 1.00 97.12 106 ASP A N 1
ATOM 830 C CA . ASP A 1 106 ? 9.569 -12.300 8.293 1.00 97.12 106 ASP A CA 1
ATOM 831 C C . ASP A 1 106 ? 8.148 -11.785 8.561 1.00 97.12 106 ASP A C 1
ATOM 833 O O . ASP A 1 106 ? 7.902 -11.014 9.492 1.00 97.12 106 ASP A O 1
ATOM 837 N N . CYS A 1 107 ? 7.198 -12.164 7.708 1.00 97.25 107 CYS A N 1
ATOM 838 C CA . CYS A 1 107 ? 5.856 -11.602 7.725 1.00 97.25 107 CYS A CA 1
ATOM 839 C C . CYS A 1 107 ? 4.968 -12.295 8.764 1.00 97.25 107 CYS A C 1
ATOM 841 O O . CYS A 1 107 ? 4.726 -13.499 8.692 1.00 97.25 107 CYS A O 1
ATOM 843 N N . ILE A 1 108 ? 4.400 -11.499 9.672 1.00 96.50 108 ILE A N 1
ATOM 844 C CA . ILE A 1 108 ? 3.517 -11.952 10.759 1.00 96.50 108 ILE A CA 1
ATOM 845 C C . ILE A 1 108 ? 2.077 -11.413 10.629 1.00 96.50 108 ILE A C 1
ATOM 847 O O . ILE A 1 108 ? 1.385 -11.239 11.629 1.00 96.50 108 ILE A O 1
ATOM 851 N N . CYS A 1 109 ? 1.620 -11.118 9.403 1.00 95.69 109 CYS A N 1
ATOM 852 C CA . CYS A 1 109 ? 0.361 -10.397 9.122 1.00 95.69 109 CYS A CA 1
ATOM 853 C C . CYS A 1 109 ? -0.951 -11.186 9.346 1.00 95.69 109 CYS A C 1
ATOM 855 O O . CYS A 1 109 ? -2.043 -10.676 9.054 1.00 95.69 109 CYS A O 1
ATOM 857 N N . ASP A 1 110 ? -0.847 -12.435 9.806 1.00 93.00 110 ASP A N 1
ATOM 858 C CA . ASP A 1 110 ? -1.947 -13.383 10.051 1.00 93.00 110 ASP A CA 1
ATOM 859 C C . ASP A 1 110 ? -2.890 -13.623 8.857 1.00 93.00 110 ASP A C 1
ATOM 861 O O . ASP A 1 110 ? -4.032 -14.044 9.027 1.00 93.00 110 ASP A O 1
ATOM 865 N N . SER A 1 111 ? -2.461 -13.324 7.628 1.00 95.62 111 SER A N 1
ATOM 866 C CA . SER A 1 111 ? -3.228 -13.696 6.437 1.00 95.62 111 SER A CA 1
ATOM 867 C C . SER A 1 111 ? -3.156 -15.210 6.228 1.00 95.62 111 SER A C 1
ATOM 869 O O . SER A 1 111 ? -2.066 -15.780 6.272 1.00 95.62 111 SER A O 1
ATOM 871 N N . ASN A 1 112 ? -4.289 -15.854 5.926 1.00 95.31 112 ASN A N 1
ATOM 872 C CA . ASN A 1 112 ? -4.319 -17.273 5.533 1.00 95.31 112 ASN A CA 1
ATOM 873 C C . ASN A 1 112 ? -3.509 -17.540 4.256 1.00 95.31 112 ASN A C 1
ATOM 875 O O . ASN A 1 112 ? -3.065 -18.657 4.018 1.00 95.31 112 ASN A O 1
ATOM 879 N N . GLU A 1 113 ? -3.285 -16.498 3.458 1.00 93.94 113 GLU A N 1
ATOM 880 C CA . GLU A 1 113 ? -2.462 -16.526 2.257 1.00 93.94 113 GLU A CA 1
ATOM 881 C C . GLU A 1 113 ? -1.212 -15.656 2.468 1.00 93.94 113 GLU A C 1
ATOM 883 O O . GLU A 1 113 ? -0.856 -14.819 1.636 1.00 93.94 113 GLU A O 1
ATOM 888 N N . CYS A 1 114 ? -0.557 -15.780 3.625 1.00 97.12 114 CYS A N 1
ATOM 889 C CA . CYS A 1 114 ? 0.702 -15.091 3.902 1.00 97.12 114 CYS A CA 1
ATOM 890 C C . CYS A 1 114 ? 1.835 -15.618 3.002 1.00 97.12 114 CYS A C 1
ATOM 892 O O . CYS A 1 114 ? 1.926 -16.814 2.735 1.00 97.12 114 CYS A O 1
ATOM 894 N N . ARG A 1 115 ? 2.736 -14.730 2.561 1.00 96.31 115 ARG A N 1
ATOM 895 C CA . ARG A 1 115 ? 3.946 -15.096 1.794 1.00 96.31 115 ARG A CA 1
ATOM 896 C C . ARG A 1 115 ? 5.126 -15.520 2.675 1.00 96.31 115 ARG A C 1
ATOM 898 O O . ARG A 1 115 ? 6.176 -15.889 2.163 1.00 96.31 115 ARG A O 1
ATOM 905 N N . GLY A 1 116 ? 4.991 -15.433 3.998 1.00 96.81 116 GLY A N 1
ATOM 906 C CA . GLY A 1 116 ? 6.034 -15.778 4.970 1.00 96.81 116 GLY A CA 1
ATOM 907 C C . GLY A 1 116 ? 7.151 -14.737 5.104 1.00 96.81 116 GLY A C 1
ATOM 908 O O . GLY A 1 116 ? 7.632 -14.521 6.210 1.00 96.81 116 GLY A O 1
ATOM 909 N N . LYS A 1 117 ? 7.523 -14.031 4.029 1.00 96.50 117 LYS A N 1
ATOM 910 C CA . LYS A 1 117 ? 8.479 -12.910 4.049 1.00 96.50 117 LYS A CA 1
ATOM 911 C C . LYS A 1 117 ? 7.989 -11.746 3.192 1.00 96.50 117 LYS A C 1
ATOM 913 O O . LYS A 1 117 ? 7.339 -11.956 2.169 1.00 96.50 117 LYS A O 1
ATOM 918 N N . ALA A 1 118 ? 8.333 -10.526 3.593 1.00 96.06 118 ALA A N 1
ATOM 919 C CA . ALA A 1 118 ? 8.131 -9.324 2.791 1.00 96.06 118 ALA A CA 1
ATOM 920 C C . ALA A 1 118 ? 9.429 -8.988 2.042 1.00 96.06 118 ALA A C 1
ATOM 922 O O . ALA A 1 118 ? 10.418 -8.591 2.661 1.00 96.06 118 ALA A O 1
ATOM 923 N N . LEU A 1 119 ? 9.429 -9.187 0.719 1.00 97.06 119 LEU A N 1
ATOM 924 C CA . LEU A 1 119 ? 10.614 -9.021 -0.135 1.00 97.06 119 LEU A CA 1
ATOM 925 C C . LEU A 1 119 ? 10.443 -7.943 -1.223 1.00 97.06 119 LEU A C 1
ATOM 927 O O . LEU A 1 119 ? 11.434 -7.361 -1.661 1.00 97.06 119 LEU A O 1
ATOM 931 N N . GLY A 1 120 ? 9.207 -7.646 -1.631 1.00 97.50 120 GLY A N 1
ATOM 932 C CA . GLY A 1 120 ? 8.889 -6.737 -2.735 1.00 97.50 120 GLY A CA 1
ATOM 933 C C . GLY A 1 120 ? 8.433 -7.471 -3.999 1.00 97.50 120 GLY A C 1
ATOM 934 O O . GLY A 1 120 ? 8.603 -8.687 -4.136 1.00 97.50 120 GLY A O 1
ATOM 935 N N . PHE A 1 121 ? 7.860 -6.708 -4.930 1.00 97.88 121 PHE A N 1
ATOM 936 C CA . PHE A 1 121 ? 7.245 -7.184 -6.173 1.00 97.88 121 PHE A CA 1
ATOM 937 C C . PHE A 1 121 ? 8.168 -8.058 -7.032 1.00 97.88 121 PHE A C 1
ATOM 939 O O . PHE A 1 121 ? 7.709 -9.027 -7.632 1.00 97.88 121 PHE A O 1
ATOM 946 N N . HIS A 1 122 ? 9.472 -7.760 -7.064 1.00 96.94 122 HIS A N 1
ATOM 947 C CA . HIS A 1 122 ? 10.474 -8.496 -7.843 1.00 96.94 122 HIS A CA 1
ATOM 948 C C . HIS A 1 122 ? 10.447 -10.008 -7.580 1.00 96.94 122 HIS A C 1
ATOM 950 O O . HIS A 1 122 ? 10.664 -10.796 -8.499 1.00 96.94 122 HIS A O 1
ATOM 956 N N . TYR A 1 123 ? 10.161 -10.401 -6.335 1.00 96.81 123 TYR A N 1
ATOM 957 C CA . TYR A 1 123 ? 10.213 -11.788 -5.869 1.00 96.81 123 TYR A CA 1
ATOM 958 C C . TYR A 1 123 ? 8.870 -12.524 -5.958 1.00 96.81 123 TYR A C 1
ATOM 960 O O . TYR A 1 123 ? 8.774 -13.670 -5.517 1.00 96.81 123 TYR A O 1
ATOM 968 N N . LEU A 1 124 ? 7.828 -11.879 -6.486 1.00 96.56 124 LEU A N 1
ATOM 969 C CA . LEU A 1 124 ? 6.557 -12.537 -6.771 1.00 96.56 124 LEU A CA 1
ATOM 970 C C . LEU A 1 124 ? 6.664 -13.424 -8.015 1.00 96.56 124 LEU A C 1
ATOM 972 O O . LEU A 1 124 ? 7.501 -13.192 -8.888 1.00 96.56 124 LEU A O 1
ATOM 976 N N . SER A 1 125 ? 5.783 -14.421 -8.107 1.00 95.75 125 SER A N 1
ATOM 977 C CA . SER A 1 125 ? 5.617 -15.189 -9.345 1.00 95.75 125 SER A CA 1
ATOM 978 C C . SER A 1 125 ? 5.064 -14.314 -10.476 1.00 95.75 125 SER A C 1
ATOM 980 O O . SER A 1 125 ? 4.366 -13.332 -10.220 1.00 95.75 125 SER A O 1
ATOM 982 N N . ASP A 1 126 ? 5.335 -14.679 -11.730 1.00 95.62 126 ASP A N 1
ATOM 983 C CA . ASP A 1 126 ? 4.855 -13.917 -12.893 1.00 95.62 126 ASP A CA 1
ATOM 984 C C . ASP A 1 126 ? 3.324 -13.814 -12.936 1.00 95.62 126 ASP A C 1
ATOM 986 O O . ASP A 1 126 ? 2.792 -12.761 -13.292 1.00 95.62 126 ASP A O 1
ATOM 990 N N . ASP A 1 127 ? 2.620 -14.863 -12.502 1.00 95.81 127 ASP A N 1
ATOM 991 C CA . ASP A 1 127 ? 1.159 -14.870 -12.393 1.00 95.81 127 ASP A CA 1
ATOM 992 C C . ASP A 1 127 ? 0.663 -13.865 -11.344 1.00 95.81 127 ASP A C 1
ATOM 994 O O . ASP A 1 127 ? -0.279 -13.115 -11.599 1.00 95.81 127 ASP A O 1
ATOM 998 N N . GLU A 1 128 ? 1.316 -13.788 -10.180 1.00 95.75 128 GLU A N 1
ATOM 999 C CA . GLU A 1 128 ? 0.978 -12.792 -9.156 1.00 95.75 128 GLU A CA 1
ATOM 1000 C C . GLU A 1 128 ? 1.266 -11.369 -9.628 1.00 95.75 128 GLU A C 1
ATOM 1002 O O . GLU A 1 128 ? 0.437 -10.478 -9.431 1.00 95.75 128 GLU A O 1
ATOM 1007 N N . LYS A 1 129 ? 2.420 -11.149 -10.268 1.00 97.19 129 LYS A N 1
ATOM 1008 C CA . LYS A 1 129 ? 2.768 -9.850 -10.854 1.00 97.19 129 LYS A CA 1
ATOM 1009 C C . LYS A 1 129 ? 1.709 -9.424 -11.874 1.00 97.19 129 LYS A C 1
ATOM 1011 O O . LYS A 1 129 ? 1.211 -8.300 -11.811 1.00 97.19 129 LYS A O 1
ATOM 1016 N N . ALA A 1 130 ? 1.333 -10.331 -12.778 1.00 96.62 130 ALA A N 1
ATOM 1017 C CA . ALA A 1 130 ?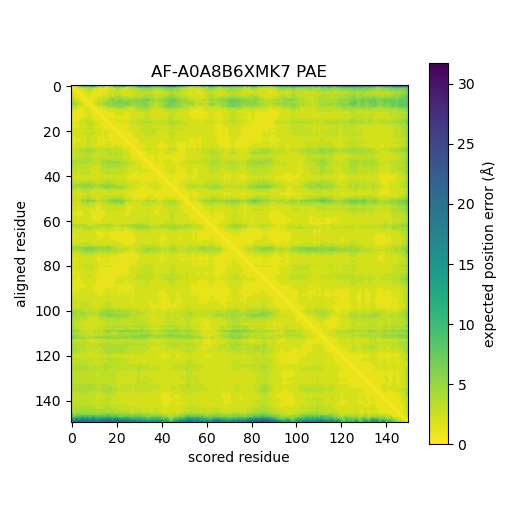 0.322 -10.089 -13.801 1.00 96.62 130 ALA A CA 1
ATOM 1018 C C . ALA A 1 130 ? -1.051 -9.762 -13.197 1.00 96.62 130 ALA A C 1
ATOM 1020 O O . ALA A 1 130 ? -1.679 -8.791 -13.619 1.00 96.62 130 ALA A O 1
ATOM 1021 N N . ASP A 1 131 ? -1.498 -10.529 -12.201 1.00 96.31 131 ASP A N 1
ATOM 1022 C CA . ASP A 1 131 ? -2.779 -10.320 -11.520 1.00 96.31 131 ASP A CA 1
ATOM 1023 C C . ASP A 1 131 ? -2.840 -8.959 -10.806 1.00 96.31 131 ASP A C 1
ATOM 1025 O O . ASP A 1 131 ? -3.806 -8.210 -10.973 1.00 96.31 131 ASP A O 1
ATOM 1029 N N . MET A 1 132 ? -1.792 -8.591 -10.063 1.00 95.94 132 MET A N 1
ATOM 1030 C CA . MET A 1 132 ? -1.741 -7.319 -9.330 1.00 95.94 132 MET A CA 1
ATOM 1031 C C . MET A 1 132 ? -1.734 -6.107 -10.270 1.00 95.94 132 MET A C 1
ATOM 1033 O O . MET A 1 132 ? -2.438 -5.124 -10.014 1.00 95.94 132 MET A O 1
ATOM 1037 N N . VAL A 1 133 ? -0.992 -6.191 -11.380 1.00 96.12 133 VAL A N 1
ATOM 1038 C CA . VAL A 1 133 ? -0.975 -5.147 -12.415 1.00 96.12 133 VAL A CA 1
ATOM 1039 C C . VAL A 1 133 ? -2.331 -5.050 -13.114 1.00 96.12 133 VAL A C 1
ATOM 1041 O O . VAL A 1 133 ? -2.856 -3.948 -13.258 1.00 96.12 133 VAL A O 1
ATOM 1044 N N . ALA A 1 134 ? -2.940 -6.177 -13.496 1.00 95.62 134 ALA A N 1
ATOM 1045 C CA . ALA A 1 134 ? -4.247 -6.194 -14.158 1.00 95.62 134 ALA A CA 1
ATOM 1046 C C . ALA A 1 134 ? -5.369 -5.618 -13.278 1.00 95.62 134 ALA A C 1
ATOM 1048 O O . ALA A 1 134 ? -6.293 -4.986 -13.788 1.00 95.62 134 ALA A O 1
ATOM 1049 N N . LYS A 1 135 ? -5.272 -5.791 -11.954 1.00 94.19 135 LYS A N 1
ATOM 1050 C CA . LYS A 1 135 ? -6.189 -5.196 -10.967 1.00 94.19 135 LYS A CA 1
ATOM 1051 C C . LYS A 1 135 ? -5.922 -3.713 -10.687 1.00 94.19 135 LYS A C 1
ATOM 1053 O O . LYS A 1 135 ? -6.665 -3.113 -9.915 1.00 94.19 135 LYS A O 1
ATOM 1058 N N . GLY A 1 136 ? -4.879 -3.123 -11.277 1.00 94.75 136 GLY A N 1
ATOM 1059 C CA . GLY A 1 136 ? -4.523 -1.717 -11.078 1.00 94.75 136 GLY A CA 1
ATOM 1060 C C . GLY A 1 136 ? -4.033 -1.394 -9.665 1.00 94.75 136 GLY A C 1
ATOM 1061 O O . GLY A 1 136 ? -4.142 -0.252 -9.236 1.00 94.75 136 GLY A O 1
ATOM 1062 N N . LEU A 1 137 ? -3.517 -2.385 -8.928 1.00 96.06 137 LEU A N 1
ATOM 1063 C CA . LEU A 1 137 ? -3.066 -2.204 -7.541 1.00 96.06 137 LEU A CA 1
ATOM 1064 C C . LEU A 1 137 ? -1.650 -1.626 -7.448 1.00 96.06 137 LEU A C 1
ATOM 1066 O O . LEU A 1 137 ? -1.263 -1.094 -6.414 1.00 96.06 137 LEU A O 1
ATOM 1070 N N . CYS A 1 138 ? -0.858 -1.789 -8.505 1.00 97.81 138 CYS A N 1
ATOM 1071 C CA . CYS A 1 138 ? 0.567 -1.492 -8.506 1.00 97.81 138 CYS A CA 1
ATOM 1072 C C . CYS A 1 138 ? 0.866 0.003 -8.679 1.00 97.81 138 CYS A C 1
ATOM 1074 O O . CYS A 1 138 ? 0.217 0.681 -9.479 1.00 97.81 138 CYS A O 1
ATOM 1076 N N . SER A 1 139 ? 1.920 0.487 -8.019 1.00 97.88 139 SER A N 1
ATOM 1077 C CA . SER A 1 139 ? 2.468 1.823 -8.268 1.00 97.88 139 SER A CA 1
ATOM 1078 C C . SER A 1 139 ? 2.929 1.990 -9.725 1.00 97.88 139 SER A C 1
ATOM 1080 O O . SER A 1 139 ? 3.237 0.997 -10.400 1.00 97.88 139 SER A O 1
ATOM 1082 N N . PRO A 1 140 ? 3.019 3.233 -10.238 1.00 97.19 140 PRO A N 1
ATOM 1083 C CA . PRO A 1 140 ? 3.477 3.477 -11.606 1.00 97.19 140 PRO A CA 1
ATOM 1084 C C . PRO A 1 140 ? 4.869 2.893 -11.889 1.00 97.19 140 PRO A C 1
ATOM 1086 O O . PRO A 1 140 ? 5.113 2.386 -12.986 1.00 97.19 140 PRO A O 1
ATOM 1089 N N . ALA A 1 141 ? 5.761 2.898 -10.888 1.00 97.31 141 ALA A N 1
ATOM 1090 C CA . ALA A 1 141 ? 7.074 2.263 -10.968 1.00 97.31 141 ALA A CA 1
ATOM 1091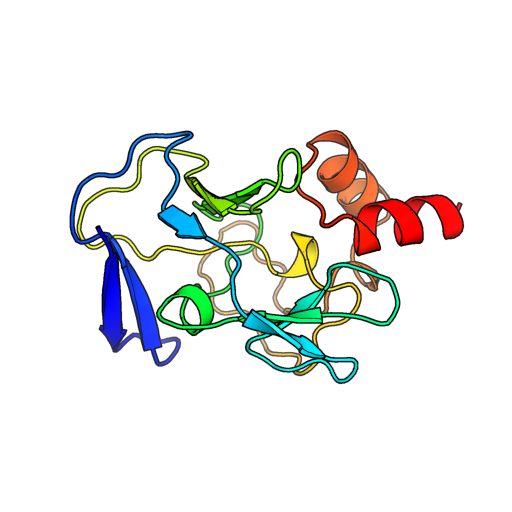 C C . ALA A 1 141 ? 6.964 0.775 -11.317 1.00 97.31 141 ALA A C 1
ATOM 1093 O O . ALA A 1 141 ? 7.577 0.312 -12.278 1.00 97.31 141 ALA A O 1
ATOM 1094 N N . LEU A 1 142 ? 6.146 0.037 -10.565 1.00 97.62 142 LEU A N 1
ATOM 1095 C CA . LEU A 1 142 ? 5.980 -1.401 -10.746 1.00 97.62 142 LEU A CA 1
ATOM 1096 C C . LEU A 1 142 ? 5.315 -1.748 -12.071 1.00 97.62 142 LEU A C 1
ATOM 1098 O O . LEU A 1 142 ? 5.737 -2.695 -12.728 1.00 97.62 142 LEU A O 1
ATOM 1102 N N . GLN A 1 143 ? 4.318 -0.966 -12.494 1.00 96.00 143 GLN A N 1
ATOM 1103 C CA . GLN A 1 143 ? 3.687 -1.156 -13.800 1.00 96.00 143 GLN A CA 1
ATOM 1104 C C . GLN A 1 143 ? 4.722 -1.035 -14.928 1.00 96.00 143 GLN A C 1
ATOM 1106 O O . GLN A 1 143 ? 4.774 -1.887 -15.813 1.00 96.00 143 GLN A O 1
ATOM 1111 N N . LYS A 1 144 ? 5.593 -0.019 -14.871 1.00 95.56 144 LYS A N 1
ATOM 1112 C CA . LYS A 1 144 ? 6.664 0.178 -15.857 1.00 95.56 144 LYS A CA 1
ATOM 1113 C C . LYS A 1 144 ? 7.710 -0.940 -15.803 1.00 95.56 144 LYS A C 1
ATOM 1115 O O . LYS A 1 144 ? 8.093 -1.460 -16.846 1.00 95.56 144 LYS A O 1
ATOM 1120 N N . LEU A 1 145 ? 8.156 -1.324 -14.607 1.00 94.75 145 LEU A N 1
ATOM 1121 C CA . LEU A 1 145 ? 9.144 -2.392 -14.424 1.00 94.75 145 LEU A CA 1
ATOM 1122 C C . LEU A 1 145 ? 8.616 -3.741 -14.925 1.00 94.75 145 LEU A C 1
ATOM 1124 O O . LEU A 1 145 ? 9.324 -4.433 -15.648 1.00 94.75 145 LEU A O 1
ATOM 1128 N N . PHE A 1 146 ? 7.358 -4.076 -14.636 1.00 94.75 146 PHE A N 1
ATOM 1129 C CA . PHE A 1 146 ? 6.727 -5.302 -15.126 1.00 94.75 146 PHE A CA 1
ATOM 1130 C C . PHE A 1 146 ? 6.635 -5.357 -16.656 1.00 94.75 146 PHE A C 1
ATOM 1132 O O . PHE A 1 146 ? 6.825 -6.419 -17.244 1.00 94.75 146 PHE A O 1
ATOM 1139 N N . LEU A 1 147 ? 6.359 -4.224 -17.311 1.00 90.50 147 LEU A N 1
ATOM 1140 C CA . LEU A 1 147 ? 6.349 -4.144 -18.775 1.00 90.50 147 LEU A CA 1
ATOM 1141 C C . LEU A 1 147 ? 7.748 -4.306 -19.385 1.00 90.50 147 LEU A C 1
ATOM 1143 O O . LEU A 1 147 ? 7.848 -4.803 -20.499 1.00 90.50 147 LEU A O 1
ATOM 1147 N N . ASN A 1 148 ? 8.801 -3.910 -18.666 1.00 89.06 148 ASN A N 1
ATOM 1148 C CA . ASN A 1 148 ? 10.190 -4.020 -19.120 1.00 89.06 148 ASN A CA 1
ATOM 1149 C C . ASN A 1 148 ? 10.821 -5.398 -18.845 1.00 89.06 148 ASN A C 1
ATOM 1151 O O . ASN A 1 148 ? 11.855 -5.714 -19.427 1.00 89.06 148 ASN A O 1
ATOM 1155 N N . GLU A 1 149 ? 10.248 -6.193 -17.935 1.00 79.50 149 GLU A N 1
ATOM 1156 C CA . GLU A 1 149 ? 10.681 -7.573 -17.653 1.00 79.50 149 GLU A CA 1
ATOM 1157 C C . GLU A 1 149 ? 10.231 -8.579 -18.728 1.00 79.50 149 GLU A C 1
ATOM 1159 O O . GLU A 1 149 ? 10.751 -9.695 -18.764 1.00 79.50 149 GLU A O 1
ATOM 1164 N N . LYS A 1 150 ? 9.266 -8.202 -19.576 1.00 61.41 150 LYS A N 1
ATOM 1165 C CA . LYS A 1 150 ? 8.700 -9.032 -20.649 1.00 61.41 150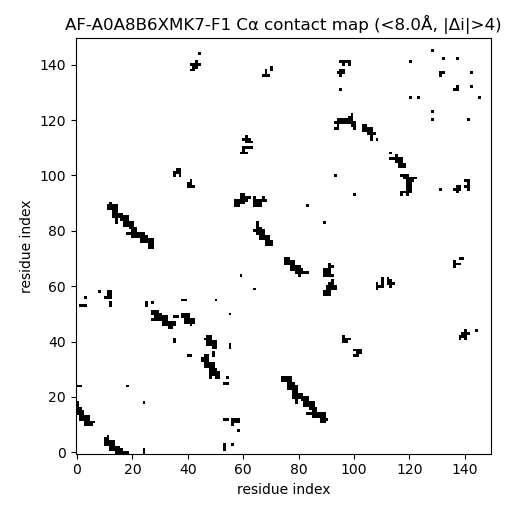 LYS A CA 1
ATOM 1166 C C . LYS A 1 150 ? 9.330 -8.731 -22.003 1.00 61.41 150 LYS A C 1
ATOM 1168 O O . LYS A 1 150 ? 9.486 -9.702 -22.776 1.00 61.41 150 LYS A O 1
#

Radius of gyration: 14.35 Å; Cα contacts (8 Å, |Δi|>4): 327; chains: 1; bounding box: 34×32×41 Å

Solvent-accessible surface area (backbone atoms only — not comparable to full-atom values): 8216 Å² total; per-residue (Å²): 105,68,49,79,43,85,51,98,82,44,64,31,19,26,24,70,37,75,42,53,54,71,37,78,75,47,70,72,45,56,54,82,37,68,74,74,42,90,43,38,45,33,52,39,94,65,36,21,33,44,39,47,78,67,62,53,24,50,40,67,18,42,92,74,35,48,27,44,54,45,78,88,52,88,78,32,28,35,22,24,74,38,70,41,52,56,74,39,73,43,20,27,42,55,52,32,33,23,52,62,45,71,70,66,48,79,52,83,57,81,38,95,65,52,74,56,50,49,56,21,38,72,78,49,54,71,67,56,50,51,51,41,49,75,71,59,45,40,23,65,21,46,51,54,51,58,64,71,77,107

pLDDT: mean 96.3, std 3.74, range [61.41, 98.75]

Foldseek 3Di:
DWDWDQDPVGIFIFAQAKAAAFGFDFWFAADWDQDADLQWFAAAQRITGNGDDPSSRAAADPPPAQWFWDPPDPRITIGGNHIHHGGDTHHDHSLQTFQFHPDKDQDPNPDPPDPRIRGHVVPDDLVVLVVCVVVVRHHPHSVVVNVVVD